Protein AF-A0A7Y0PD05-F1 (afdb_monomer_lite)

Foldseek 3Di:
DVVVVVVVVVVVVVVVVVVVVVVVVCVVVVPPPPPDPQPWAFDPQQRQQQWDPHDFDQDQDDDVVGGDRDTDDTHGDPSPRSRRTDGD

Sequence (88 aa):
MTWIVLALLLLVALGACTVVVRVLRARDFGGGSGGSGSTLVRCLRCRGSGWLGGEPERTLNFTQGGFENRHTPATQCPACGGTGSVTR

Structure (mmCIF, N/CA/C/O backbone):
data_AF-A0A7Y0PD05-F1
#
_entry.id   AF-A0A7Y0PD05-F1
#
loop_
_atom_site.group_PDB
_atom_site.id
_atom_site.type_symbol
_atom_site.label_atom_id
_atom_site.label_alt_id
_atom_site.label_comp_id
_atom_site.label_asym_id
_atom_site.label_entity_id
_atom_site.label_seq_id
_atom_site.pdbx_PDB_ins_code
_atom_site.Cartn_x
_atom_site.Cartn_y
_atom_site.Cartn_z
_atom_site.occupancy
_atom_site.B_iso_or_equiv
_atom_site.auth_seq_id
_atom_site.auth_comp_id
_atom_site.auth_asym_id
_atom_site.auth_atom_id
_atom_site.pdbx_PDB_model_num
ATOM 1 N N . MET A 1 1 ? 55.747 -3.558 22.033 1.00 64.75 1 MET A N 1
ATOM 2 C CA . MET A 1 1 ? 54.852 -2.381 21.935 1.00 64.75 1 MET A CA 1
ATOM 3 C C . MET A 1 1 ? 54.355 -2.161 20.507 1.00 64.75 1 MET A C 1
ATOM 5 O O . MET A 1 1 ? 53.151 -2.074 20.324 1.00 64.75 1 MET A O 1
ATOM 9 N N . THR A 1 2 ? 55.221 -2.176 19.488 1.00 80.56 2 THR A N 1
ATOM 10 C CA . THR A 1 2 ? 54.840 -2.066 18.057 1.00 80.56 2 THR A CA 1
ATOM 11 C C . THR A 1 2 ? 53.855 -3.140 17.574 1.00 80.56 2 THR A C 1
ATOM 13 O O . THR A 1 2 ? 52.928 -2.838 16.830 1.00 80.56 2 THR A O 1
ATOM 16 N N . TRP A 1 3 ? 53.995 -4.380 18.050 1.00 82.88 3 TRP A N 1
ATOM 17 C CA . TRP A 1 3 ? 53.101 -5.491 17.696 1.00 82.88 3 TRP A CA 1
ATOM 18 C C . TRP A 1 3 ? 51.655 -5.306 18.189 1.00 82.88 3 TRP A C 1
ATOM 20 O O . TRP A 1 3 ? 50.722 -5.733 17.519 1.00 82.88 3 TRP A O 1
ATOM 30 N N . ILE A 1 4 ? 51.456 -4.610 19.315 1.00 86.38 4 ILE A N 1
ATOM 31 C CA . ILE A 1 4 ? 50.122 -4.309 19.862 1.00 86.38 4 ILE A CA 1
ATOM 32 C C . ILE A 1 4 ? 49.412 -3.282 18.975 1.00 86.38 4 ILE A C 1
ATOM 34 O O . ILE A 1 4 ? 48.231 -3.430 18.677 1.00 86.38 4 ILE A O 1
ATOM 38 N N . VAL A 1 5 ? 50.148 -2.270 18.504 1.00 86.69 5 VAL A N 1
ATOM 39 C CA . VAL A 1 5 ? 49.619 -1.245 17.591 1.00 86.69 5 VAL A CA 1
ATOM 40 C C . VAL A 1 5 ? 49.223 -1.870 16.252 1.00 86.69 5 VAL A C 1
ATOM 42 O O . VAL A 1 5 ? 48.145 -1.581 15.741 1.00 86.69 5 VAL A O 1
ATOM 45 N N . LEU A 1 6 ? 50.041 -2.784 15.720 1.00 88.44 6 LEU A N 1
ATOM 46 C CA . LEU A 1 6 ? 49.709 -3.526 14.500 1.00 88.44 6 LEU A CA 1
ATOM 47 C C . LEU A 1 6 ? 48.455 -4.391 14.675 1.00 88.44 6 LEU A C 1
ATOM 49 O O . LEU A 1 6 ? 47.589 -4.370 13.805 1.00 88.44 6 LEU A O 1
ATOM 53 N N . ALA A 1 7 ? 48.317 -5.093 15.803 1.00 85.44 7 ALA A N 1
ATOM 54 C CA . ALA A 1 7 ? 47.127 -5.894 16.092 1.00 85.44 7 ALA A CA 1
ATOM 55 C C . ALA A 1 7 ? 45.854 -5.032 16.198 1.00 85.44 7 ALA A C 1
ATOM 57 O O . ALA A 1 7 ? 44.815 -5.396 15.647 1.00 85.44 7 ALA A O 1
ATOM 58 N N . LEU A 1 8 ? 45.941 -3.863 16.842 1.00 87.50 8 LEU A N 1
ATOM 59 C CA . LEU A 1 8 ? 44.836 -2.903 16.939 1.00 87.50 8 LEU A CA 1
ATOM 60 C C . LEU A 1 8 ? 44.422 -2.353 15.569 1.00 87.50 8 LEU A C 1
ATOM 62 O O . LEU A 1 8 ? 43.232 -2.320 15.262 1.00 87.50 8 LEU A O 1
ATOM 66 N N . LEU A 1 9 ? 45.386 -1.977 14.723 1.00 86.31 9 LEU A N 1
ATOM 67 C CA . LEU A 1 9 ? 45.104 -1.508 13.363 1.00 86.31 9 LEU A CA 1
ATOM 68 C C . LEU A 1 9 ? 44.433 -2.593 12.511 1.00 86.31 9 LEU A C 1
ATOM 70 O O . LEU A 1 9 ? 43.503 -2.298 11.759 1.00 86.31 9 LEU A O 1
ATOM 74 N N . LEU A 1 10 ? 44.852 -3.851 12.667 1.00 86.38 10 LEU A N 1
ATOM 75 C CA . LEU A 1 10 ? 44.281 -4.988 11.942 1.00 86.38 10 LEU A CA 1
ATOM 76 C C . LEU A 1 10 ? 42.827 -5.256 12.369 1.00 86.38 10 LEU A C 1
ATOM 78 O O . LEU A 1 10 ? 41.967 -5.476 11.518 1.00 86.38 10 LEU A O 1
ATOM 82 N N . LEU A 1 11 ? 42.520 -5.146 13.667 1.00 83.69 11 LEU A N 1
ATOM 83 C CA . LEU A 1 11 ? 41.150 -5.259 14.184 1.00 83.69 11 LEU A CA 1
ATOM 84 C C . LEU A 1 11 ? 40.239 -4.129 13.683 1.00 83.69 11 LEU A C 1
ATOM 86 O O . LEU A 1 11 ? 39.099 -4.390 13.295 1.00 83.69 11 LEU A O 1
ATOM 90 N N . VAL A 1 12 ? 40.738 -2.889 13.639 1.00 81.75 12 VAL A N 1
ATOM 91 C CA . VAL A 1 12 ? 39.985 -1.739 13.106 1.00 81.75 12 VAL A CA 1
ATOM 92 C C . VAL A 1 12 ? 39.706 -1.910 11.610 1.00 81.75 12 VAL A C 1
ATOM 94 O O . VAL A 1 12 ? 38.576 -1.687 11.173 1.00 81.75 12 VAL A O 1
ATOM 97 N N . ALA A 1 13 ? 40.695 -2.360 10.832 1.00 79.12 13 ALA A N 1
ATOM 98 C CA . ALA A 1 13 ? 40.530 -2.615 9.401 1.00 79.12 13 ALA A CA 1
ATOM 99 C C . ALA A 1 13 ? 39.493 -3.721 9.127 1.00 79.12 13 ALA A C 1
ATOM 101 O O . ALA A 1 13 ? 38.603 -3.540 8.294 1.00 79.12 13 ALA A O 1
ATOM 102 N N . LEU A 1 14 ? 39.546 -4.831 9.874 1.00 74.00 14 LEU A N 1
ATOM 103 C CA . LEU A 1 14 ? 38.555 -5.908 9.772 1.00 74.00 14 LEU A CA 1
ATOM 104 C C . LEU A 1 14 ? 37.148 -5.420 10.146 1.00 74.00 14 LEU A C 1
ATOM 106 O O . LEU A 1 14 ? 36.185 -5.708 9.431 1.00 74.00 14 LEU A O 1
ATOM 110 N N . GLY A 1 15 ? 37.025 -4.627 11.215 1.00 72.75 15 GLY A N 1
ATOM 111 C CA . GLY A 1 15 ? 35.763 -4.003 11.612 1.00 72.75 15 GLY A CA 1
ATOM 112 C C . GLY A 1 15 ? 35.177 -3.125 10.501 1.00 72.75 15 GLY A C 1
ATOM 113 O O . GLY A 1 15 ? 34.028 -3.327 10.101 1.00 72.75 15 GLY A O 1
ATOM 114 N N . ALA A 1 16 ? 35.978 -2.223 9.929 1.00 73.31 16 ALA A N 1
ATOM 115 C CA . ALA A 1 16 ? 35.559 -1.348 8.834 1.00 73.31 16 ALA A CA 1
ATOM 116 C C . ALA A 1 16 ? 35.104 -2.134 7.589 1.00 73.31 16 ALA A C 1
ATOM 118 O O . ALA A 1 16 ? 34.053 -1.827 7.021 1.00 73.31 16 ALA A O 1
ATOM 119 N N . CYS A 1 17 ? 35.824 -3.194 7.207 1.00 71.69 17 CYS A N 1
ATOM 120 C CA . CYS A 1 17 ? 35.432 -4.057 6.090 1.00 71.69 17 CYS A CA 1
ATOM 121 C C . CYS A 1 17 ? 34.059 -4.711 6.312 1.00 71.69 17 CYS A C 1
ATOM 123 O O . CYS A 1 17 ? 33.241 -4.741 5.392 1.00 71.69 17 CYS A O 1
ATOM 125 N N . THR A 1 18 ? 33.759 -5.189 7.526 1.00 73.25 18 THR A N 1
ATOM 126 C CA . THR A 1 18 ? 32.449 -5.810 7.806 1.00 73.25 18 THR A CA 1
ATOM 127 C C . THR A 1 18 ? 31.292 -4.813 7.734 1.00 73.25 18 THR A C 1
ATOM 129 O O . THR A 1 18 ? 30.230 -5.154 7.209 1.00 73.25 18 THR A O 1
ATOM 132 N N . VAL A 1 19 ? 31.497 -3.574 8.195 1.00 71.88 19 VAL A N 1
ATOM 133 C CA . VAL A 1 19 ? 30.489 -2.506 8.120 1.00 71.88 19 VAL A CA 1
ATOM 134 C C . VAL A 1 19 ? 30.229 -2.121 6.665 1.00 71.88 19 VAL A C 1
ATOM 136 O O . VAL A 1 19 ? 29.072 -2.079 6.252 1.00 71.88 19 VAL A O 1
ATOM 139 N N . VAL A 1 20 ? 31.280 -1.928 5.862 1.00 74.12 20 VAL A N 1
ATOM 140 C CA . VAL A 1 20 ? 31.150 -1.596 4.433 1.00 74.12 20 VAL A CA 1
ATOM 141 C C . VAL A 1 20 ? 30.430 -2.709 3.672 1.00 74.12 20 VAL A C 1
ATOM 143 O O . VAL A 1 20 ? 29.493 -2.423 2.935 1.00 74.12 20 VAL A O 1
ATOM 146 N N . VAL A 1 21 ? 30.777 -3.981 3.898 1.00 75.44 21 VAL A N 1
ATOM 147 C CA . VAL A 1 21 ? 30.088 -5.116 3.255 1.00 75.44 21 VAL A CA 1
ATOM 148 C C . VAL A 1 21 ? 28.619 -5.195 3.670 1.00 75.44 21 VAL A C 1
ATOM 150 O O . VAL A 1 21 ? 27.766 -5.467 2.827 1.00 75.44 21 VAL A O 1
ATOM 153 N N . ARG A 1 22 ? 28.284 -4.939 4.941 1.00 70.00 22 ARG A N 1
ATOM 154 C CA . ARG A 1 22 ? 26.880 -4.911 5.378 1.00 70.00 22 ARG A CA 1
ATOM 155 C C . ARG A 1 22 ? 26.107 -3.740 4.792 1.00 70.00 22 ARG A C 1
ATOM 157 O O . ARG A 1 22 ? 24.960 -3.941 4.419 1.00 70.00 22 ARG A O 1
ATOM 164 N N . VAL A 1 23 ? 26.711 -2.560 4.680 1.00 69.44 23 VAL A N 1
ATOM 165 C CA . VAL A 1 23 ? 26.080 -1.387 4.054 1.00 69.44 23 VAL A CA 1
ATOM 166 C C . VAL A 1 23 ? 25.904 -1.596 2.551 1.00 69.44 23 VAL A C 1
ATOM 168 O O . VAL A 1 23 ? 24.849 -1.263 2.020 1.00 69.44 23 VAL A O 1
ATOM 171 N N . LEU A 1 24 ? 26.886 -2.190 1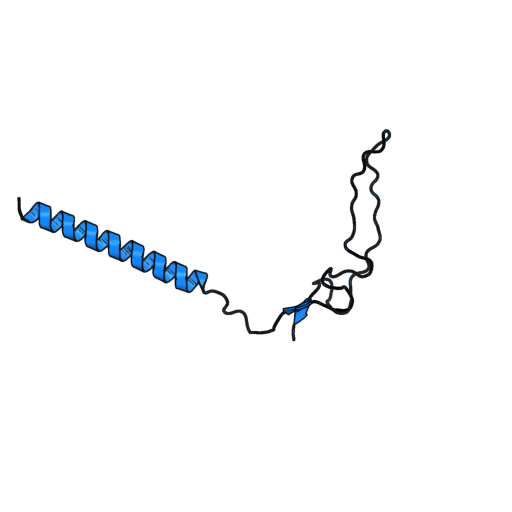.868 1.00 65.25 24 LEU A N 1
ATOM 172 C CA . LEU A 1 24 ? 26.777 -2.541 0.450 1.00 65.25 24 LEU A CA 1
ATOM 173 C C . LEU A 1 24 ? 25.702 -3.608 0.227 1.00 65.25 24 LEU A C 1
ATOM 175 O O . LEU A 1 24 ? 24.802 -3.384 -0.570 1.00 65.25 24 LEU A O 1
ATOM 179 N N . ARG A 1 25 ? 25.688 -4.691 1.017 1.00 63.34 25 ARG A N 1
ATOM 180 C CA . ARG A 1 25 ? 24.597 -5.677 0.962 1.00 63.34 25 ARG A CA 1
ATOM 181 C C . ARG A 1 25 ? 23.247 -5.060 1.306 1.00 63.34 25 ARG A C 1
ATOM 183 O O . ARG A 1 25 ? 22.267 -5.365 0.648 1.00 63.34 25 ARG A O 1
ATOM 190 N N . ALA A 1 26 ? 23.169 -4.181 2.303 1.00 59.25 26 ALA A N 1
ATOM 191 C CA . ALA A 1 26 ? 21.932 -3.476 2.629 1.00 59.25 26 ALA A CA 1
ATOM 192 C C . ALA A 1 26 ? 21.493 -2.526 1.506 1.00 59.25 26 ALA A C 1
ATOM 194 O O . ALA A 1 26 ? 20.300 -2.295 1.363 1.00 59.25 26 ALA A O 1
ATOM 195 N N . ARG A 1 27 ? 22.414 -2.004 0.687 1.00 58.38 27 ARG A N 1
ATOM 196 C CA . ARG A 1 27 ? 22.077 -1.256 -0.530 1.00 58.38 27 ARG A CA 1
ATOM 197 C C . ARG A 1 27 ? 21.628 -2.160 -1.670 1.00 58.38 27 ARG A C 1
ATOM 199 O O . ARG A 1 27 ? 20.663 -1.804 -2.330 1.00 58.38 27 ARG A O 1
ATOM 206 N N . ASP A 1 28 ? 22.234 -3.328 -1.850 1.00 55.62 28 ASP A N 1
ATOM 207 C CA . ASP A 1 28 ? 21.784 -4.301 -2.853 1.00 55.62 28 ASP A CA 1
ATOM 208 C C . ASP A 1 28 ? 20.411 -4.898 -2.488 1.00 55.62 28 ASP A C 1
ATOM 210 O O . ASP A 1 28 ? 19.544 -5.043 -3.345 1.00 55.62 28 ASP A O 1
ATOM 214 N N . PHE A 1 29 ? 20.157 -5.159 -1.200 1.00 52.84 29 PHE A N 1
ATOM 215 C CA . PHE A 1 29 ? 18.845 -5.599 -0.707 1.00 52.84 29 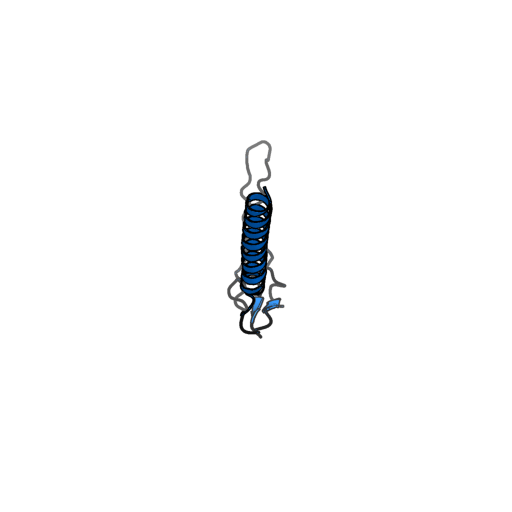PHE A CA 1
ATOM 216 C C . PHE A 1 29 ? 17.841 -4.443 -0.549 1.00 52.84 29 PHE A C 1
ATOM 218 O O . PHE A 1 29 ? 16.641 -4.650 -0.707 1.00 52.84 29 PHE A O 1
ATOM 225 N N . GLY A 1 30 ? 18.304 -3.219 -0.284 1.00 46.47 30 GLY A N 1
ATOM 226 C CA . GLY A 1 30 ? 17.487 -1.997 -0.253 1.00 46.47 30 GLY A CA 1
ATOM 227 C C . GLY A 1 30 ? 17.166 -1.441 -1.644 1.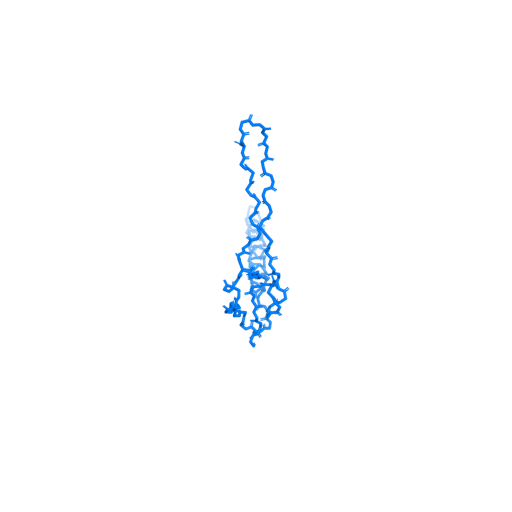00 46.47 30 GLY A C 1
ATOM 228 O O . GLY A 1 30 ? 16.234 -0.658 -1.795 1.00 46.47 30 GLY A O 1
ATOM 229 N N . GLY A 1 31 ? 17.901 -1.887 -2.665 1.00 41.34 31 GLY A N 1
ATOM 230 C CA . GLY A 1 31 ? 17.615 -1.717 -4.089 1.00 41.34 31 GLY A CA 1
ATOM 231 C C . GLY A 1 31 ? 16.716 -2.818 -4.655 1.00 41.34 31 GLY A C 1
ATOM 232 O O . GLY A 1 31 ? 16.565 -2.921 -5.870 1.00 41.34 31 GLY A O 1
ATOM 233 N N . GLY A 1 32 ? 16.100 -3.631 -3.789 1.00 46.44 32 GLY A N 1
ATOM 234 C CA . GLY A 1 32 ? 15.067 -4.607 -4.124 1.00 46.44 32 GLY A CA 1
ATOM 235 C C . GLY A 1 32 ? 13.763 -3.952 -4.582 1.00 46.44 32 GLY A C 1
ATOM 236 O O . GLY A 1 32 ? 12.725 -4.101 -3.950 1.00 46.44 32 GLY A O 1
ATOM 237 N N . SER A 1 33 ? 13.806 -3.250 -5.709 1.00 49.19 33 SER A N 1
ATOM 238 C CA . SER A 1 33 ? 12.653 -3.035 -6.585 1.00 49.19 33 SER A CA 1
ATOM 239 C C . SER A 1 33 ? 12.961 -3.626 -7.961 1.00 49.19 33 SER A C 1
ATOM 241 O O . SER A 1 33 ? 12.761 -3.015 -9.001 1.00 49.19 33 SER A O 1
ATOM 243 N N . GLY A 1 34 ? 13.378 -4.896 -7.961 1.00 47.03 34 GLY A N 1
ATOM 244 C CA . GLY A 1 34 ? 13.195 -5.816 -9.090 1.00 47.03 34 GLY A CA 1
ATOM 245 C C . GLY A 1 34 ? 11.718 -6.188 -9.287 1.00 47.03 34 GLY A C 1
ATOM 246 O O . GLY A 1 34 ? 11.388 -7.353 -9.489 1.00 47.03 34 GLY A O 1
ATOM 247 N N . GLY A 1 35 ? 10.818 -5.212 -9.164 1.00 46.81 35 GLY A N 1
ATOM 248 C CA . GLY A 1 35 ? 9.422 -5.346 -9.538 1.00 46.81 35 GLY A CA 1
ATOM 249 C C . GLY A 1 35 ? 9.326 -5.061 -11.023 1.00 46.81 35 GLY A C 1
ATOM 250 O O . GLY A 1 35 ? 9.539 -3.928 -11.445 1.00 46.81 35 GLY A O 1
ATOM 251 N N . SER A 1 36 ? 9.052 -6.107 -11.799 1.00 52.06 36 SER A N 1
ATOM 252 C CA . SER A 1 36 ? 8.621 -6.035 -13.193 1.00 52.06 36 SER A CA 1
ATOM 253 C C . SER A 1 36 ? 7.819 -4.753 -13.437 1.00 52.06 36 SER A C 1
ATOM 255 O O . SER A 1 36 ? 6.843 -4.501 -12.731 1.00 52.06 36 SER A O 1
ATOM 257 N N . GLY A 1 37 ? 8.274 -3.920 -14.372 1.00 53.31 37 GLY A N 1
ATOM 258 C CA . GLY A 1 37 ? 7.791 -2.558 -14.604 1.00 53.31 37 GLY A CA 1
ATOM 259 C C . GLY A 1 37 ? 6.369 -2.456 -15.160 1.00 53.31 37 GLY A C 1
ATOM 260 O O . GLY A 1 37 ? 6.154 -1.737 -16.129 1.00 53.31 37 GLY A O 1
ATOM 261 N N . SER A 1 38 ? 5.382 -3.125 -14.562 1.00 58.38 38 SER A N 1
ATOM 262 C CA . SER A 1 38 ? 3.992 -2.718 -14.728 1.00 58.38 38 SER A CA 1
ATOM 263 C C . SER A 1 38 ? 3.797 -1.464 -13.889 1.00 58.38 38 SER A C 1
ATOM 265 O O . SER A 1 38 ? 3.776 -1.516 -12.656 1.00 58.38 38 SER A O 1
ATOM 267 N N . THR A 1 39 ? 3.686 -0.316 -14.547 1.00 71.50 39 THR A N 1
ATOM 268 C CA . THR A 1 39 ? 3.294 0.910 -13.853 1.00 71.50 39 THR A CA 1
ATOM 269 C C . THR A 1 39 ? 1.896 0.666 -13.287 1.00 71.50 39 THR A C 1
ATOM 271 O O . THR A 1 39 ? 0.943 0.498 -14.047 1.00 71.50 39 THR A O 1
ATOM 274 N N . LEU A 1 40 ? 1.774 0.585 -11.959 1.00 76.56 40 LEU A N 1
ATOM 275 C CA . LEU A 1 40 ? 0.482 0.508 -11.283 1.00 76.56 40 LEU A CA 1
ATOM 276 C C . LEU A 1 40 ? -0.221 1.851 -11.474 1.00 76.56 40 LEU A C 1
ATOM 278 O O . LEU A 1 40 ? 0.149 2.860 -10.873 1.00 76.56 40 LEU A O 1
ATOM 282 N N . VAL A 1 41 ? -1.224 1.872 -12.346 1.00 87.38 41 VAL A N 1
ATOM 283 C CA . VAL A 1 41 ? -2.025 3.063 -12.621 1.00 87.38 41 VAL A CA 1
ATOM 284 C C . VAL A 1 41 ? -3.267 3.030 -11.741 1.00 87.38 41 VAL A C 1
ATOM 286 O O . VAL A 1 41 ? -3.920 1.998 -11.579 1.00 87.38 41 VAL A O 1
ATOM 289 N N . ARG A 1 42 ? -3.622 4.182 -11.167 1.00 87.19 42 ARG A N 1
ATOM 290 C CA . ARG A 1 42 ? -4.844 4.333 -10.371 1.00 87.19 42 ARG A CA 1
ATOM 291 C C . ARG A 1 42 ? -6.061 3.979 -11.228 1.00 87.19 42 ARG A C 1
ATOM 293 O O . ARG A 1 42 ? -6.262 4.561 -12.293 1.00 87.19 42 ARG A O 1
ATOM 300 N N . CYS A 1 43 ? -6.896 3.056 -10.754 1.00 86.25 43 CYS A N 1
ATOM 301 C CA . CYS A 1 43 ? -8.124 2.697 -11.452 1.00 86.25 43 CYS A CA 1
ATOM 302 C C . CYS A 1 43 ? -9.049 3.919 -11.498 1.00 86.25 43 CYS A C 1
ATOM 304 O O . CYS A 1 43 ? -9.479 4.422 -10.458 1.00 86.25 43 CYS A O 1
ATOM 306 N N . LEU A 1 44 ? -9.353 4.401 -12.706 1.00 88.62 44 LEU A N 1
ATOM 307 C CA . LEU A 1 44 ? -10.154 5.612 -12.915 1.00 88.62 44 LEU A CA 1
ATOM 308 C C . LEU A 1 44 ? -11.601 5.438 -12.440 1.00 88.62 44 LEU A C 1
ATOM 310 O O . LEU A 1 44 ? -12.210 6.391 -11.959 1.00 88.62 44 LEU A O 1
ATOM 314 N N . ARG A 1 45 ? -12.135 4.212 -12.514 1.00 86.62 45 ARG A N 1
ATOM 315 C CA . ARG A 1 45 ? -13.533 3.914 -12.179 1.00 86.6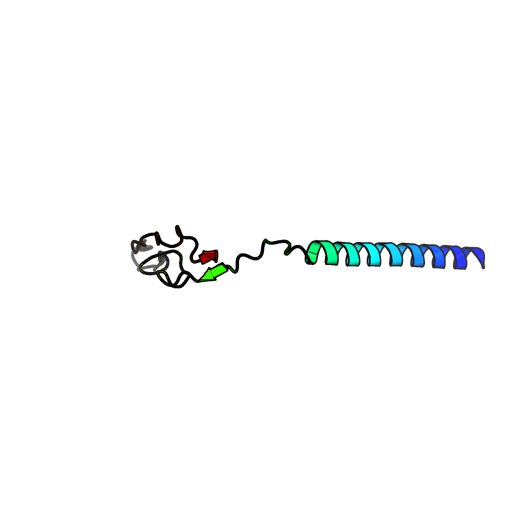2 45 ARG A CA 1
ATOM 316 C C . ARG A 1 45 ? -13.826 4.035 -10.683 1.00 86.62 45 ARG A C 1
ATOM 318 O O . ARG A 1 45 ? -14.845 4.600 -10.313 1.00 86.62 45 ARG A O 1
ATOM 325 N N . CYS A 1 46 ? -12.926 3.545 -9.833 1.00 85.06 46 CYS A N 1
ATOM 326 C CA . CYS A 1 46 ? -13.029 3.693 -8.376 1.00 85.06 46 CYS A CA 1
ATOM 327 C C . CYS A 1 46 ? -12.124 4.799 -7.825 1.00 85.06 46 CYS A C 1
ATOM 329 O O . CYS A 1 46 ? -11.977 4.925 -6.617 1.00 85.06 46 CYS A O 1
ATOM 331 N N . ARG A 1 47 ? -11.440 5.559 -8.691 1.00 87.06 47 ARG A N 1
ATOM 332 C CA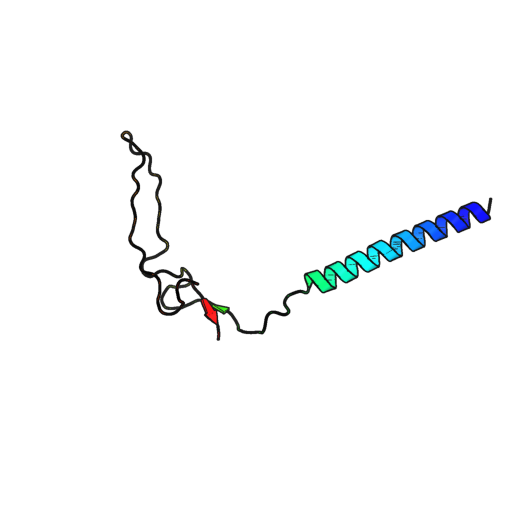 . ARG A 1 47 ? -10.445 6.564 -8.292 1.00 87.06 47 ARG A CA 1
ATOM 333 C C . ARG A 1 47 ? -9.496 6.018 -7.221 1.00 87.06 47 ARG A C 1
ATOM 335 O O . ARG A 1 47 ? -9.250 6.668 -6.214 1.00 87.06 47 ARG A O 1
ATOM 342 N N . GLY A 1 48 ? -8.961 4.815 -7.392 1.00 85.38 48 GLY A N 1
ATOM 343 C CA . GLY A 1 48 ? -7.983 4.269 -6.443 1.00 85.38 48 GLY A CA 1
ATOM 344 C C . GLY A 1 48 ? -8.502 3.654 -5.145 1.00 85.38 48 GLY A C 1
ATOM 345 O O . GLY A 1 48 ? -7.691 3.044 -4.468 1.00 85.38 48 GLY A O 1
ATOM 346 N N . SER A 1 49 ? -9.786 3.767 -4.794 1.00 85.81 49 SER A N 1
ATOM 347 C CA . SER A 1 49 ? -10.287 3.174 -3.538 1.00 85.81 49 SER A CA 1
ATOM 348 C C . SER A 1 49 ? -10.449 1.653 -3.608 1.00 85.81 49 SER A C 1
ATOM 350 O O . SER A 1 49 ? -10.435 0.987 -2.592 1.00 85.81 49 SER A O 1
ATOM 352 N N . GLY A 1 50 ? -10.658 1.096 -4.805 1.00 86.75 50 GLY A N 1
ATOM 353 C CA . GLY A 1 50 ? -11.068 -0.303 -4.974 1.00 86.75 50 GLY A CA 1
ATOM 354 C C . GLY A 1 50 ? -12.582 -0.511 -4.887 1.00 86.75 50 GLY A C 1
ATOM 355 O O . GLY A 1 50 ? -13.080 -1.557 -5.294 1.00 86.75 50 GLY A O 1
ATOM 356 N N . TRP A 1 51 ? -13.339 0.511 -4.494 1.00 87.88 51 TRP A N 1
ATOM 357 C CA . TRP A 1 51 ? -14.777 0.415 -4.252 1.00 87.88 51 TRP A CA 1
ATOM 358 C C . TRP A 1 51 ? -15.563 1.484 -5.012 1.00 87.88 51 TRP A C 1
ATOM 360 O O . TRP A 1 51 ? -15.143 2.636 -5.146 1.00 87.88 51 TRP A O 1
ATOM 370 N N . LEU A 1 52 ? -16.729 1.101 -5.521 1.00 82.56 52 LEU A N 1
ATOM 371 C CA . LEU A 1 52 ? -17.719 2.004 -6.092 1.00 82.56 52 LEU A CA 1
ATOM 372 C C . LEU A 1 52 ? -18.572 2.563 -4.950 1.00 82.56 52 LEU A C 1
ATOM 374 O O . LEU A 1 52 ? -19.166 1.800 -4.192 1.00 82.56 52 LEU A O 1
ATOM 378 N N . GLY A 1 53 ? -18.624 3.892 -4.842 1.00 76.00 53 GLY A N 1
ATOM 379 C CA . GLY A 1 53 ? -19.320 4.587 -3.752 1.00 76.00 53 GLY A CA 1
ATOM 380 C C . GLY A 1 53 ? -18.420 5.037 -2.595 1.00 76.00 53 GLY A C 1
ATOM 381 O O . GLY A 1 53 ? -18.904 5.742 -1.722 1.00 76.00 53 GLY A O 1
ATOM 382 N N . GLY A 1 54 ? -17.122 4.713 -2.627 1.00 67.62 54 GLY A N 1
ATOM 383 C CA . GLY A 1 54 ? -16.163 5.060 -1.570 1.00 67.62 54 GLY A CA 1
ATOM 384 C C . GLY A 1 54 ? -15.760 3.857 -0.720 1.00 67.62 54 GLY A C 1
ATOM 385 O O . GLY A 1 54 ? -16.265 2.755 -0.922 1.00 67.62 54 GLY A O 1
ATOM 386 N N . GLU A 1 55 ? -14.802 4.068 0.181 1.00 64.00 55 GLU A N 1
ATOM 387 C CA . GLU A 1 55 ? -14.384 3.053 1.155 1.00 64.00 55 GLU A CA 1
ATOM 388 C C . GLU A 1 55 ? -15.573 2.722 2.076 1.00 64.00 55 GLU A C 1
ATOM 390 O O . GLU A 1 55 ? -16.322 3.638 2.432 1.00 64.00 55 GLU A O 1
ATOM 395 N N . PRO A 1 56 ? -15.786 1.455 2.469 1.00 63.94 56 PRO A N 1
ATOM 396 C CA . PRO A 1 56 ? -16.791 1.126 3.470 1.00 63.94 56 PRO A CA 1
ATOM 397 C C . PRO A 1 56 ? -16.469 1.848 4.783 1.00 63.94 56 PRO A C 1
ATOM 399 O O . PRO A 1 56 ? -15.561 1.475 5.526 1.00 63.94 56 PRO A O 1
ATOM 402 N N . GLU A 1 57 ? -17.222 2.904 5.070 1.00 62.44 57 GLU A N 1
ATOM 403 C CA . GLU A 1 57 ? -17.103 3.623 6.328 1.00 62.44 57 GLU A CA 1
ATOM 404 C C . GLU A 1 57 ? -17.690 2.776 7.454 1.00 62.44 57 GLU A C 1
ATOM 406 O O . GLU A 1 57 ? -18.825 2.300 7.381 1.00 62.44 57 GLU A O 1
ATOM 411 N N . ARG A 1 58 ? -16.906 2.609 8.520 1.00 62.56 58 ARG A N 1
ATOM 412 C CA . ARG A 1 58 ? -17.379 2.089 9.799 1.00 62.56 58 ARG A CA 1
ATOM 413 C C . ARG A 1 58 ? -17.234 3.190 10.837 1.00 62.56 58 ARG A C 1
ATOM 415 O O . ARG A 1 58 ? -16.253 3.246 11.575 1.00 62.56 58 ARG A O 1
ATOM 422 N N . THR A 1 59 ? -18.190 4.107 10.866 1.00 60.59 59 THR A N 1
ATOM 423 C CA . THR A 1 59 ? -18.235 5.140 11.904 1.00 60.59 59 THR A CA 1
ATOM 424 C C . THR A 1 59 ? -18.647 4.506 13.225 1.00 60.59 59 THR A C 1
ATOM 426 O O . THR A 1 59 ? -19.769 4.032 13.351 1.00 60.59 59 THR A O 1
ATOM 42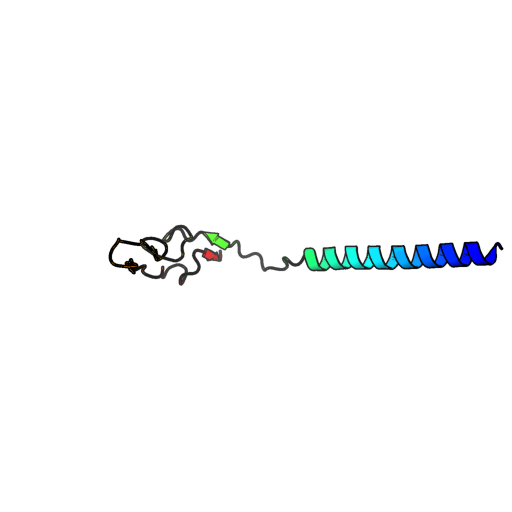9 N N . LEU A 1 60 ? -17.761 4.516 14.221 1.00 59.97 60 LEU A N 1
ATOM 430 C CA . LEU A 1 60 ? -18.099 4.212 15.613 1.00 59.97 60 LEU A CA 1
ATOM 431 C C . LEU A 1 60 ? -18.611 5.492 16.283 1.00 59.97 60 LEU A C 1
ATOM 433 O O . LEU A 1 60 ? -17.960 6.042 17.168 1.00 59.97 60 LEU A O 1
ATOM 437 N N . ASN A 1 61 ? -19.754 6.007 15.828 1.00 62.91 61 ASN A N 1
ATOM 438 C CA . ASN A 1 61 ? -20.368 7.145 16.503 1.00 62.91 61 ASN A CA 1
ATOM 439 C C . ASN A 1 61 ? -21.002 6.654 17.804 1.00 62.91 61 ASN A C 1
ATOM 441 O O . ASN A 1 61 ? -21.915 5.826 17.797 1.00 62.91 61 ASN A O 1
ATOM 445 N N . PHE A 1 62 ? -20.491 7.161 18.926 1.00 59.09 62 PHE A N 1
ATOM 446 C CA . PHE A 1 62 ? -21.116 6.977 20.225 1.00 59.09 62 PHE A CA 1
ATOM 447 C C . PHE A 1 62 ? -22.330 7.902 20.298 1.00 59.09 62 PHE A C 1
ATOM 449 O O . PHE A 1 62 ? -22.228 9.080 20.641 1.00 59.09 62 PHE A O 1
ATOM 456 N N . THR A 1 63 ? -23.489 7.372 19.925 1.00 63.94 63 THR A N 1
ATOM 457 C CA . THR A 1 63 ? -24.752 7.996 20.313 1.00 63.94 63 THR A CA 1
ATOM 458 C C . THR A 1 63 ? -24.958 7.689 21.792 1.00 63.94 63 THR A C 1
ATOM 460 O O . THR A 1 63 ? -24.522 6.648 22.272 1.00 63.94 63 THR A O 1
ATOM 463 N N . GLN A 1 64 ? -25.598 8.571 22.555 1.00 65.00 64 GLN A N 1
ATOM 464 C CA . GLN A 1 64 ? -25.782 8.393 24.004 1.00 65.00 64 GLN A CA 1
ATOM 465 C C . GLN A 1 64 ? -26.514 7.081 24.402 1.00 65.00 64 GLN A C 1
ATOM 467 O O . GLN A 1 64 ? -26.593 6.775 25.587 1.00 65.00 64 GLN A O 1
ATOM 472 N N . GLY A 1 65 ? -27.015 6.293 23.434 1.00 70.88 65 GLY A N 1
ATOM 473 C CA . GLY A 1 65 ? -27.577 4.947 23.608 1.00 70.88 65 GLY A CA 1
ATOM 474 C C . GLY A 1 65 ? -26.709 3.776 23.103 1.00 70.88 65 GLY A C 1
ATOM 475 O O . GLY A 1 65 ? -27.153 2.635 23.198 1.00 70.88 65 GLY A O 1
ATOM 476 N N . GLY A 1 66 ? -25.501 4.018 22.571 1.00 67.75 66 GLY A N 1
ATOM 477 C CA . GLY A 1 66 ? -24.566 2.986 22.100 1.00 67.75 66 GLY A CA 1
ATOM 478 C C . GLY A 1 66 ? -23.787 3.343 20.822 1.00 67.75 66 GLY A C 1
ATOM 479 O O . GLY A 1 66 ? -23.961 4.410 20.227 1.00 67.75 66 GLY A O 1
ATOM 480 N N . PHE A 1 67 ? -22.915 2.423 20.390 1.00 65.88 67 PHE A N 1
ATOM 481 C CA . PHE A 1 67 ? -22.185 2.526 19.121 1.00 65.88 67 PHE A CA 1
ATOM 482 C C . PHE A 1 67 ? -23.101 2.167 17.947 1.00 65.88 67 PHE A C 1
ATOM 484 O O . PHE A 1 67 ? -23.503 1.011 17.798 1.00 65.88 67 PHE A O 1
ATOM 491 N N . GLU A 1 68 ? -23.403 3.140 17.088 1.00 60.16 68 GLU A N 1
ATOM 492 C CA . GLU A 1 68 ? -24.132 2.878 15.846 1.00 60.16 68 GLU A CA 1
ATOM 493 C C . GLU A 1 68 ? -23.174 2.263 14.818 1.00 60.16 68 GLU A C 1
ATOM 495 O O . GLU A 1 68 ? -22.248 2.917 14.346 1.00 60.16 68 GLU A O 1
ATOM 500 N N . ASN A 1 69 ? -23.382 0.995 14.455 1.00 61.38 69 ASN A N 1
ATOM 501 C CA . ASN A 1 69 ? -22.613 0.335 13.399 1.00 61.38 69 ASN A CA 1
ATOM 502 C C . ASN A 1 69 ? -23.274 0.602 12.038 1.00 61.38 69 ASN A C 1
ATOM 504 O O . ASN A 1 69 ? -23.957 -0.265 11.490 1.00 61.38 69 ASN A O 1
ATOM 508 N N . ARG A 1 70 ? -23.111 1.818 11.504 1.00 60.34 70 ARG A N 1
ATOM 509 C CA . ARG A 1 70 ? -23.585 2.152 10.155 1.00 60.34 70 ARG A CA 1
ATOM 510 C C . ARG A 1 70 ? -22.659 1.502 9.125 1.00 60.34 70 ARG A C 1
ATOM 512 O O . ARG A 1 70 ? -21.471 1.800 9.090 1.00 60.34 70 ARG A O 1
ATOM 519 N N . HIS A 1 71 ? -23.215 0.616 8.302 1.00 60.34 71 HIS A N 1
ATOM 520 C CA . HIS A 1 71 ? -22.509 -0.007 7.186 1.00 60.34 71 HIS A CA 1
ATOM 521 C C . HIS A 1 71 ? -23.003 0.605 5.876 1.00 60.34 71 HIS A C 1
ATOM 523 O O . HIS A 1 71 ? -24.126 0.336 5.447 1.00 60.34 71 HIS A O 1
ATOM 529 N N . THR A 1 72 ? -22.184 1.445 5.248 1.00 65.50 72 THR A N 1
ATOM 530 C CA . THR A 1 72 ? -22.475 1.943 3.900 1.00 65.50 72 THR A CA 1
ATOM 531 C C . THR A 1 72 ? -22.052 0.859 2.904 1.00 65.50 72 THR A C 1
ATOM 533 O O . THR A 1 72 ? -20.867 0.520 2.874 1.00 65.50 72 THR A O 1
ATOM 536 N N . PRO A 1 73 ? -22.973 0.265 2.119 1.00 59.88 73 PRO A N 1
ATOM 537 C CA . PRO A 1 73 ? -22.630 -0.834 1.225 1.00 59.88 73 PRO A CA 1
ATOM 538 C C . PRO A 1 73 ? -21.707 -0.332 0.110 1.00 59.88 73 PRO A C 1
ATOM 540 O O . PRO A 1 73 ? -22.138 0.334 -0.831 1.00 59.88 73 PRO A O 1
ATOM 543 N N . ALA A 1 74 ? -20.423 -0.656 0.223 1.00 71.56 74 ALA A N 1
ATOM 544 C CA . ALA A 1 74 ? -19.433 -0.394 -0.805 1.00 71.56 74 ALA A CA 1
ATOM 545 C C . ALA A 1 74 ? -19.442 -1.563 -1.798 1.00 71.56 74 ALA A C 1
ATOM 547 O O . ALA A 1 74 ? -19.200 -2.713 -1.431 1.00 71.56 74 ALA A O 1
ATOM 548 N N . THR A 1 75 ? -19.742 -1.291 -3.069 1.00 83.50 75 THR A N 1
ATOM 549 C CA . THR A 1 75 ? -19.684 -2.335 -4.104 1.00 83.50 75 THR A CA 1
ATOM 550 C C . THR A 1 75 ? -18.247 -2.453 -4.587 1.00 83.50 75 THR A C 1
ATOM 552 O O . THR A 1 75 ? -17.662 -1.459 -5.017 1.00 83.50 75 THR A O 1
ATOM 555 N N . GLN A 1 76 ? -17.659 -3.648 -4.538 1.00 86.69 76 GLN A N 1
ATOM 556 C CA . GLN A 1 76 ? -16.296 -3.851 -5.031 1.00 86.69 76 GLN A CA 1
ATOM 557 C C . GLN A 1 76 ? -16.199 -3.428 -6.504 1.00 86.69 76 GLN A C 1
ATOM 559 O O . GLN A 1 76 ? -17.066 -3.751 -7.317 1.00 86.69 76 GLN A O 1
ATOM 564 N N . CYS A 1 77 ? -15.154 -2.682 -6.863 1.00 86.38 77 CYS A N 1
ATOM 565 C CA . CYS A 1 77 ? -14.970 -2.227 -8.234 1.00 86.38 77 CYS A CA 1
ATOM 566 C C . CYS A 1 77 ? -14.526 -3.398 -9.124 1.00 86.38 77 CYS A C 1
ATOM 568 O O . CYS A 1 77 ? -13.402 -3.883 -8.963 1.00 86.38 77 CYS A O 1
ATOM 570 N N . PRO A 1 78 ? -15.333 -3.814 -10.119 1.00 88.38 78 PRO A N 1
ATOM 571 C CA . PRO A 1 78 ? -14.994 -4.956 -10.966 1.00 88.38 78 PRO A CA 1
ATOM 572 C C . PRO A 1 78 ? -13.820 -4.657 -11.907 1.00 88.38 78 PRO A C 1
ATOM 574 O O . PRO A 1 78 ? -13.133 -5.568 -12.343 1.00 88.38 78 PRO A O 1
ATOM 577 N N . ALA A 1 79 ? -13.554 -3.378 -12.200 1.00 86.00 79 ALA A N 1
ATOM 578 C CA . ALA A 1 79 ? -12.489 -2.972 -13.119 1.00 86.00 79 ALA A CA 1
ATOM 579 C C . ALA A 1 79 ? -11.074 -3.181 -12.552 1.00 86.00 79 ALA A C 1
ATOM 581 O O . ALA A 1 79 ? -10.126 -3.291 -13.319 1.00 86.00 79 ALA A O 1
ATOM 582 N N . CYS A 1 80 ? -10.926 -3.212 -11.226 1.00 86.19 80 CYS A N 1
ATOM 583 C CA . CYS A 1 80 ? -9.651 -3.476 -10.553 1.00 86.19 80 CYS A CA 1
ATOM 584 C C . CYS A 1 80 ? -9.741 -4.617 -9.530 1.00 86.19 80 CYS A C 1
ATOM 586 O O . CYS A 1 80 ? -8.817 -4.802 -8.750 1.00 86.19 80 CYS A O 1
ATOM 588 N N . GLY A 1 81 ? -10.856 -5.353 -9.471 1.00 87.12 81 GLY A N 1
ATOM 589 C CA . GLY A 1 81 ? -11.043 -6.437 -8.498 1.00 87.12 81 GLY A CA 1
ATOM 590 C C . GLY A 1 81 ? -10.876 -5.998 -7.038 1.00 87.12 81 GLY A C 1
ATOM 591 O O . GLY A 1 81 ? -10.424 -6.779 -6.210 1.00 87.12 81 GLY A O 1
ATOM 592 N N . GLY A 1 82 ? -11.180 -4.738 -6.715 1.00 85.56 82 GLY A N 1
ATOM 593 C CA . GLY A 1 82 ? -11.012 -4.208 -5.359 1.00 85.56 82 GLY A CA 1
ATOM 594 C C . GLY A 1 82 ? -9.618 -3.695 -4.994 1.00 85.56 82 GLY A C 1
ATOM 595 O O . GLY A 1 82 ? -9.452 -3.187 -3.894 1.00 85.56 82 GLY A O 1
ATOM 596 N N . THR A 1 83 ? -8.622 -3.760 -5.881 1.00 87.38 83 THR A N 1
ATOM 597 C CA . THR A 1 83 ? -7.242 -3.338 -5.549 1.00 87.38 83 THR A CA 1
ATOM 598 C C . THR A 1 83 ? -7.005 -1.830 -5.669 1.00 87.38 83 THR A C 1
ATOM 600 O O . THR A 1 83 ? -5.940 -1.330 -5.316 1.00 87.38 83 THR A O 1
ATOM 603 N N . GLY A 1 84 ? -7.945 -1.096 -6.272 1.00 85.31 84 GLY A N 1
ATOM 604 C CA . GLY A 1 84 ? -7.787 0.332 -6.565 1.00 85.31 84 GLY A CA 1
ATOM 605 C C . GLY A 1 84 ? -6.813 0.647 -7.708 1.00 85.31 84 GLY A C 1
ATOM 606 O O . GLY A 1 84 ? -6.758 1.785 -8.176 1.00 85.31 84 GLY A O 1
ATOM 607 N N . SER A 1 85 ? -6.096 -0.337 -8.240 1.00 88.88 85 SER A N 1
ATOM 608 C CA . SER A 1 85 ? -5.045 -0.136 -9.237 1.00 88.88 85 SER A CA 1
ATOM 609 C C . SER A 1 85 ? -5.153 -1.142 -10.378 1.00 88.88 85 SER A C 1
ATOM 611 O O . SER A 1 85 ? -5.717 -2.223 -10.229 1.00 88.88 85 SER A O 1
ATOM 613 N N . VAL A 1 86 ? -4.661 -0.756 -11.549 1.00 86.00 86 VAL A N 1
ATOM 614 C CA . VAL A 1 86 ? -4.549 -1.630 -12.718 1.00 86.00 86 VAL A CA 1
ATOM 615 C C . VAL A 1 86 ? -3.107 -1.615 -13.200 1.00 86.00 86 VAL A C 1
ATOM 617 O O . VAL A 1 86 ? -2.457 -0.569 -13.225 1.00 86.00 86 VAL A O 1
ATOM 620 N N . THR A 1 87 ? -2.591 -2.783 -13.556 1.00 82.81 87 THR A N 1
ATOM 621 C CA . THR A 1 87 ? -1.292 -2.916 -14.211 1.00 82.81 87 THR A CA 1
ATOM 622 C C . THR A 1 87 ? -1.453 -2.536 -15.677 1.00 82.81 87 THR A C 1
ATOM 624 O O . THR A 1 87 ? -2.330 -3.084 -16.348 1.00 82.81 87 THR A O 1
ATOM 627 N N . ARG A 1 88 ? -0.653 -1.577 -16.151 1.00 64.06 88 ARG A N 1
ATOM 628 C CA . ARG A 1 88 ? -0.569 -1.247 -17.577 1.00 64.06 88 ARG A CA 1
ATOM 629 C C . ARG A 1 88 ? 0.423 -2.152 -18.291 1.00 64.06 88 ARG A C 1
ATOM 631 O O . ARG A 1 88 ? 1.487 -2.411 -17.685 1.00 64.06 88 ARG A O 1
#

Radius of gyration: 27.79 Å; chains: 1; bounding box: 82×15×42 Å

pLDDT: mean 72.52, std 13.11, range [41.34, 88.88]

Secondary structure (DSSP, 8-state):
-HHHHHHHHHHHHHHHHHHHHHHHHHHHHHT--------EEEPTTTTTSSEETSS--EEEEEETTEEEEEE--PEE-TTTTTSSEEE-